Protein AF-A0A7W0G300-F1 (afdb_monomer)

Structure (mmCIF, N/CA/C/O backbone):
data_AF-A0A7W0G300-F1
#
_entry.id   AF-A0A7W0G300-F1
#
loop_
_atom_site.group_PDB
_atom_site.id
_atom_site.type_symbol
_atom_site.label_atom_id
_atom_site.label_alt_id
_atom_site.label_comp_id
_atom_site.label_asym_id
_atom_site.label_entity_id
_atom_site.label_seq_id
_atom_site.pdbx_PDB_ins_code
_atom_site.Cartn_x
_atom_site.Cartn_y
_atom_site.Cartn_z
_atom_site.occupancy
_atom_site.B_iso_or_equiv
_atom_site.auth_seq_id
_atom_site.auth_comp_id
_atom_site.auth_asym_id
_atom_site.auth_atom_id
_atom_site.pdbx_PDB_model_num
ATOM 1 N N . MET A 1 1 ? 8.245 -7.527 -6.110 1.00 90.31 1 MET A N 1
ATOM 2 C CA . MET A 1 1 ? 6.867 -7.066 -5.824 1.00 90.31 1 MET A CA 1
ATOM 3 C C . MET A 1 1 ? 6.812 -6.507 -4.406 1.00 90.31 1 MET A C 1
ATOM 5 O O . MET A 1 1 ? 7.633 -6.926 -3.602 1.00 90.31 1 MET A O 1
ATOM 9 N N . GLN A 1 2 ? 5.915 -5.556 -4.142 1.00 95.81 2 GLN A N 1
ATOM 10 C CA . GLN A 1 2 ? 5.626 -4.942 -2.840 1.00 95.81 2 GLN A CA 1
ATOM 11 C C . GLN A 1 2 ? 4.108 -4.741 -2.714 1.00 95.81 2 GLN A C 1
ATOM 13 O O . GLN A 1 2 ? 3.460 -4.352 -3.689 1.00 95.81 2 GLN A O 1
ATOM 18 N N . LEU A 1 3 ? 3.534 -4.991 -1.539 1.00 97.06 3 LEU A N 1
ATOM 19 C CA . LEU A 1 3 ? 2.093 -4.896 -1.284 1.00 97.06 3 LEU A CA 1
ATOM 20 C C . LEU A 1 3 ? 1.813 -3.856 -0.204 1.00 97.06 3 LEU A C 1
ATOM 22 O O . LEU A 1 3 ? 2.341 -3.974 0.895 1.00 97.06 3 LEU A O 1
ATOM 26 N N . VAL A 1 4 ? 0.947 -2.882 -0.488 1.00 96.88 4 VAL A N 1
ATOM 27 C CA . VAL A 1 4 ? 0.447 -1.944 0.528 1.00 96.88 4 VAL A CA 1
ATOM 28 C C . VAL A 1 4 ? -0.876 -2.468 1.064 1.00 96.88 4 VAL A C 1
ATOM 30 O O . VAL A 1 4 ? -1.830 -2.646 0.300 1.00 96.88 4 VAL A O 1
ATOM 33 N N . TYR A 1 5 ? -0.946 -2.714 2.366 1.00 95.94 5 TYR A N 1
ATOM 34 C CA . TYR A 1 5 ? -2.126 -3.255 3.034 1.00 95.94 5 TYR A CA 1
ATOM 35 C C . TYR A 1 5 ? -2.438 -2.492 4.319 1.00 95.94 5 TYR A C 1
ATOM 37 O O . TYR A 1 5 ? -1.583 -1.791 4.847 1.00 95.94 5 TYR A O 1
ATOM 45 N N . ALA A 1 6 ? -3.656 -2.641 4.832 1.00 94.44 6 ALA A N 1
ATOM 46 C CA . ALA A 1 6 ? -3.999 -2.212 6.184 1.00 94.44 6 ALA A CA 1
ATOM 47 C C . ALA A 1 6 ? -4.886 -3.256 6.864 1.00 94.44 6 ALA A C 1
ATOM 49 O O . ALA A 1 6 ? -5.685 -3.936 6.206 1.00 94.44 6 ALA A O 1
ATOM 50 N N . THR A 1 7 ? -4.745 -3.365 8.182 1.00 87.38 7 THR A N 1
ATOM 51 C CA . THR A 1 7 ? -5.670 -4.091 9.055 1.00 87.38 7 THR A CA 1
ATOM 52 C C . THR A 1 7 ? -6.620 -3.089 9.715 1.00 87.38 7 THR A C 1
ATOM 54 O O . THR A 1 7 ? -6.245 -1.951 9.980 1.00 87.38 7 THR A O 1
ATOM 57 N N . GLY A 1 8 ? -7.869 -3.495 9.957 1.00 71.31 8 GLY A N 1
ATOM 58 C CA . GLY A 1 8 ? -8.887 -2.637 10.575 1.00 71.31 8 GLY A CA 1
ATOM 59 C C . GLY A 1 8 ? -9.912 -2.053 9.595 1.00 71.31 8 GLY A C 1
ATOM 60 O O . GLY A 1 8 ? -9.671 -1.919 8.396 1.00 71.31 8 GLY A O 1
ATOM 61 N N . GLN A 1 9 ? -11.107 -1.753 10.119 1.00 63.28 9 GLN A N 1
ATOM 62 C CA . GLN A 1 9 ? -12.230 -1.201 9.343 1.00 63.28 9 GLN A CA 1
ATOM 63 C C . GLN A 1 9 ? -12.461 0.303 9.549 1.00 63.28 9 GLN A C 1
ATOM 65 O O . GLN A 1 9 ? -13.210 0.898 8.780 1.00 63.28 9 GLN A O 1
ATOM 70 N N . ARG A 1 10 ? -11.864 0.905 10.587 1.00 65.00 10 ARG A N 1
ATOM 71 C CA . ARG A 1 10 ? -12.121 2.299 10.995 1.00 65.00 10 ARG A CA 1
ATOM 72 C C . ARG A 1 10 ? -10.890 3.192 10.947 1.00 65.00 10 ARG A C 1
ATOM 74 O O . ARG A 1 10 ? -10.989 4.284 10.415 1.00 65.00 10 ARG A O 1
ATOM 81 N N . GLU A 1 11 ? -9.770 2.715 11.477 1.00 69.44 11 GLU A N 1
ATOM 82 C CA . GLU A 1 11 ? -8.461 3.347 11.318 1.00 69.44 11 GLU A CA 1
ATOM 83 C C . GLU A 1 11 ? -7.590 2.393 10.508 1.00 69.44 11 GLU A C 1
ATOM 85 O O . GLU A 1 11 ? -7.473 1.212 10.853 1.00 69.44 11 GLU A O 1
ATOM 90 N N . ARG A 1 12 ? -7.043 2.881 9.394 1.00 83.88 12 ARG A N 1
ATOM 91 C CA . ARG A 1 12 ? -6.173 2.098 8.513 1.00 83.88 12 ARG A CA 1
ATOM 92 C C . ARG A 1 12 ? -4.718 2.402 8.828 1.00 83.88 12 ARG A C 1
ATOM 94 O O . ARG A 1 12 ? -4.182 3.419 8.398 1.00 83.88 12 ARG A O 1
ATOM 101 N N . ASP A 1 13 ? -4.065 1.483 9.525 1.00 88.62 13 ASP A N 1
ATOM 102 C CA . ASP A 1 13 ? -2.609 1.505 9.652 1.00 88.62 13 ASP A CA 1
ATOM 103 C C . ASP A 1 13 ? -1.986 0.856 8.408 1.00 88.62 13 ASP A C 1
ATOM 105 O O . ASP A 1 13 ? -1.974 -0.372 8.265 1.00 88.62 13 ASP A O 1
ATOM 109 N N . PHE A 1 14 ? -1.550 1.688 7.459 1.00 94.25 14 PHE A N 1
ATOM 110 C CA . PHE A 1 14 ? -0.984 1.221 6.198 1.00 94.25 14 PHE A CA 1
ATOM 111 C C . PHE A 1 14 ? 0.444 0.707 6.378 1.00 94.25 14 PHE A C 1
ATOM 113 O O . PHE A 1 14 ? 1.317 1.398 6.900 1.00 94.25 14 PHE A O 1
ATOM 120 N N . ARG A 1 15 ? 0.699 -0.495 5.865 1.00 96.00 15 ARG A N 1
ATOM 121 C CA . ARG A 1 15 ? 1.988 -1.186 5.932 1.00 96.00 15 ARG A CA 1
ATOM 122 C C . ARG A 1 15 ? 2.374 -1.753 4.574 1.00 96.00 15 ARG A C 1
ATOM 124 O O . ARG A 1 15 ? 1.521 -1.956 3.708 1.00 96.00 15 ARG A O 1
ATOM 131 N N . ILE A 1 16 ? 3.665 -2.033 4.413 1.00 96.94 16 ILE A N 1
ATOM 132 C CA . ILE A 1 16 ? 4.237 -2.645 3.212 1.00 96.94 16 ILE A CA 1
ATOM 133 C C . ILE A 1 16 ? 4.681 -4.071 3.544 1.00 96.94 16 ILE A C 1
ATOM 135 O O . ILE A 1 16 ? 5.364 -4.277 4.544 1.00 96.94 16 ILE A O 1
ATOM 139 N N . ALA A 1 17 ? 4.304 -5.031 2.703 1.00 97.06 17 ALA A N 1
ATOM 140 C CA . ALA A 1 17 ? 4.823 -6.398 2.716 1.00 97.06 17 ALA A CA 1
ATOM 141 C C . ALA A 1 17 ? 5.634 -6.681 1.446 1.00 97.06 17 ALA A C 1
ATOM 143 O O . ALA A 1 17 ? 5.266 -6.233 0.353 1.00 97.06 17 ALA A O 1
ATOM 144 N N . ASP A 1 18 ? 6.699 -7.468 1.586 1.00 94.44 18 ASP A N 1
ATOM 145 C CA . ASP A 1 18 ? 7.545 -7.899 0.469 1.00 94.44 18 ASP A CA 1
ATOM 146 C C . ASP A 1 18 ? 6.893 -9.032 -0.340 1.00 94.44 18 ASP A C 1
ATOM 148 O O . ASP A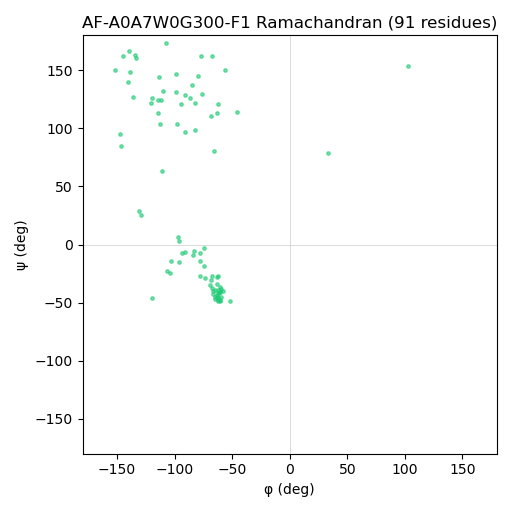 1 18 ? 7.162 -9.199 -1.537 1.00 94.44 18 ASP A O 1
ATOM 152 N N . THR A 1 19 ? 6.042 -9.820 0.320 1.00 93.44 19 THR A N 1
ATOM 153 C CA . THR A 1 19 ? 5.407 -11.027 -0.217 1.00 93.44 19 THR A CA 1
ATOM 154 C C . THR A 1 19 ? 3.940 -11.131 0.210 1.00 93.44 19 THR A C 1
ATOM 156 O O . THR A 1 19 ? 3.467 -10.387 1.072 1.00 93.44 19 THR A O 1
ATOM 159 N N . ARG A 1 20 ? 3.166 -12.023 -0.423 1.00 93.06 20 ARG A N 1
ATOM 160 C CA . ARG A 1 20 ? 1.733 -12.179 -0.109 1.00 93.06 20 ARG A CA 1
ATOM 161 C C . 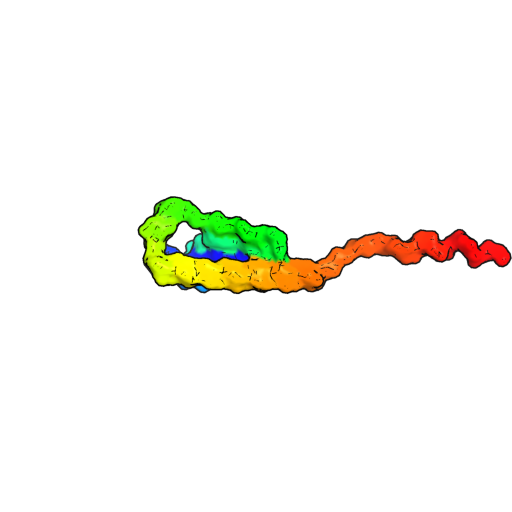ARG A 1 20 ? 1.527 -12.894 1.225 1.00 93.06 20 ARG A C 1
ATOM 163 O O . ARG A 1 20 ? 0.535 -12.637 1.897 1.00 93.06 20 ARG A O 1
ATOM 170 N N . GLU A 1 21 ? 2.464 -13.753 1.590 1.00 94.75 21 GLU A N 1
ATOM 171 C CA . GLU A 1 21 ? 2.487 -14.584 2.790 1.00 94.75 21 GLU A CA 1
ATOM 172 C C . GLU A 1 21 ? 2.634 -13.752 4.072 1.00 94.75 21 GLU A C 1
ATOM 174 O O . GLU A 1 21 ? 2.158 -14.154 5.130 1.00 94.75 21 GLU A O 1
ATOM 179 N N . GLU A 1 22 ? 3.248 -12.570 3.974 1.00 95.25 22 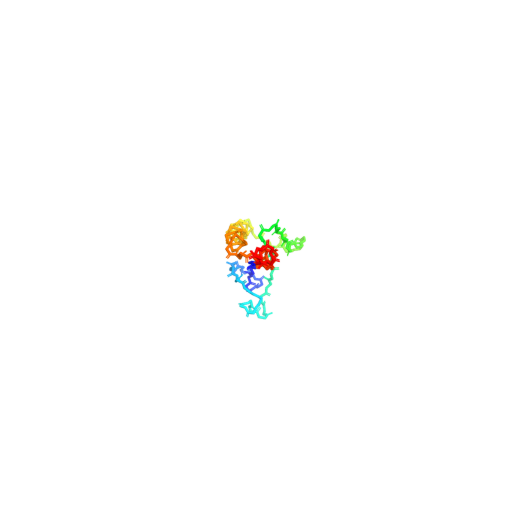GLU A N 1
ATOM 180 C CA . GLU A 1 22 ? 3.385 -11.604 5.072 1.00 95.25 22 GLU A CA 1
ATOM 181 C C . GLU A 1 22 ? 2.106 -10.796 5.338 1.00 95.25 22 GLU A C 1
ATOM 183 O O . GLU A 1 22 ? 2.003 -10.122 6.364 1.00 95.25 22 GLU A O 1
ATOM 188 N N . VAL A 1 23 ? 1.132 -10.825 4.421 1.00 95.38 23 VAL A N 1
ATOM 189 C CA . VAL A 1 23 ? -0.115 -10.069 4.566 1.00 95.38 23 VAL A CA 1
ATOM 190 C C . VAL A 1 23 ? -1.085 -10.853 5.460 1.00 95.38 23 VAL A C 1
ATOM 192 O O . VAL A 1 23 ? -1.465 -11.968 5.093 1.00 95.38 23 VAL A O 1
ATOM 195 N N . PRO A 1 24 ? -1.552 -10.284 6.591 1.00 94.56 24 PRO A N 1
ATOM 196 C CA . PRO A 1 24 ? -2.535 -10.939 7.452 1.00 94.56 24 PRO A CA 1
ATOM 197 C C . PRO A 1 24 ? -3.817 -11.307 6.695 1.00 94.56 24 PRO A C 1
ATOM 199 O O . PRO A 1 24 ? -4.222 -10.615 5.759 1.00 94.56 24 PRO A O 1
ATOM 202 N N . THR A 1 25 ? -4.492 -12.380 7.113 1.00 91.31 25 THR A N 1
ATOM 203 C CA . THR A 1 25 ? -5.682 -12.899 6.405 1.00 91.31 25 THR A CA 1
ATOM 204 C C . THR A 1 25 ? -6.830 -11.886 6.399 1.00 91.31 25 THR A C 1
ATOM 206 O O . THR A 1 25 ? -7.572 -11.770 5.427 1.00 91.31 25 THR A O 1
ATOM 209 N N . GLU A 1 26 ? -6.951 -11.118 7.474 1.00 90.62 26 GLU A N 1
ATOM 210 C CA . GLU A 1 26 ? -7.938 -10.065 7.685 1.00 90.62 26 GLU A CA 1
ATOM 211 C C . GLU A 1 26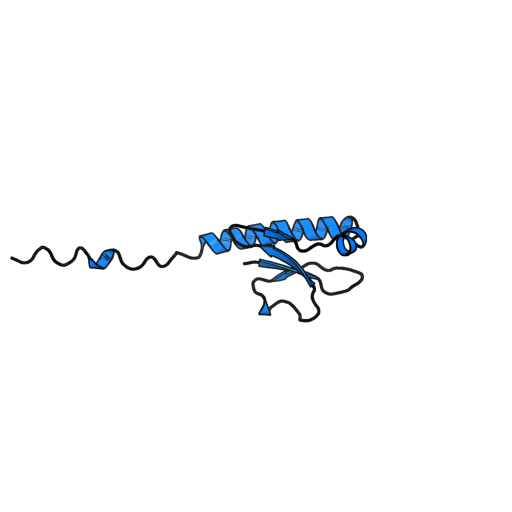 ? -7.557 -8.718 7.050 1.00 90.62 26 GLU A C 1
ATOM 213 O O . GLU A 1 26 ? -8.351 -7.775 7.081 1.00 90.62 26 GLU A O 1
ATOM 218 N N . ALA A 1 27 ? -6.350 -8.598 6.489 1.00 92.88 27 ALA A N 1
ATOM 219 C CA . ALA A 1 27 ? -5.881 -7.357 5.896 1.00 92.88 27 ALA A CA 1
ATOM 220 C C . ALA A 1 27 ? -6.450 -7.137 4.491 1.00 92.88 27 ALA A C 1
ATOM 222 O O . ALA A 1 27 ? -6.573 -8.053 3.671 1.00 92.88 27 ALA A O 1
ATOM 223 N N . ARG A 1 28 ? -6.712 -5.869 4.166 1.00 92.19 28 ARG A N 1
ATOM 224 C CA . ARG A 1 28 ? -7.079 -5.453 2.812 1.00 92.19 28 ARG A CA 1
ATOM 225 C C . ARG A 1 28 ? -5.861 -4.893 2.095 1.00 92.19 28 ARG A C 1
ATOM 227 O O . ARG A 1 28 ? -5.177 -4.027 2.631 1.00 92.19 28 ARG A O 1
ATOM 234 N N . VAL A 1 29 ? -5.620 -5.361 0.872 1.00 94.69 29 VAL A N 1
ATOM 235 C CA . VAL A 1 29 ? -4.574 -4.822 -0.008 1.00 94.69 29 VAL A CA 1
ATOM 236 C C . VAL A 1 29 ? -5.137 -3.641 -0.789 1.00 94.69 29 VAL A C 1
ATOM 238 O O . VAL A 1 29 ? -6.163 -3.768 -1.457 1.00 94.69 29 VAL A O 1
ATOM 241 N N . TYR A 1 30 ? -4.450 -2.508 -0.703 1.00 95.19 30 TYR A N 1
ATOM 242 C CA . TYR A 1 30 ? -4.812 -1.249 -1.353 1.00 95.19 30 TYR A CA 1
ATOM 243 C C . TYR A 1 30 ? -3.949 -0.957 -2.574 1.00 95.19 30 TYR A C 1
ATOM 245 O O . TYR A 1 30 ? -4.397 -0.247 -3.468 1.00 95.19 30 TYR A O 1
ATOM 253 N N . ALA A 1 31 ? -2.735 -1.503 -2.645 1.00 96.62 31 ALA A N 1
ATOM 254 C CA . ALA A 1 31 ? -1.915 -1.405 -3.841 1.00 96.62 31 ALA A CA 1
ATOM 255 C C . ALA A 1 31 ? -0.959 -2.589 -3.985 1.00 96.62 31 ALA A C 1
ATOM 257 O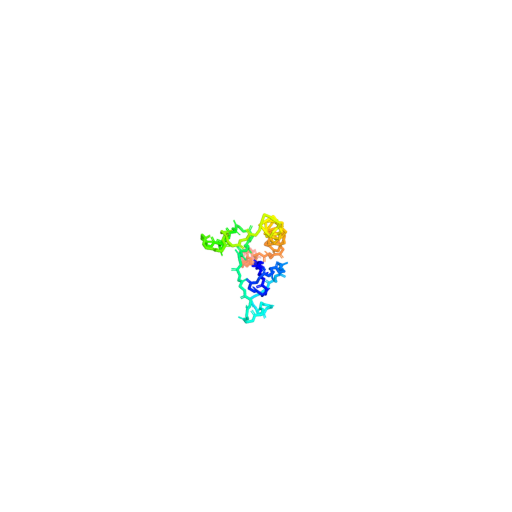 O . ALA A 1 31 ? -0.487 -3.154 -2.999 1.00 96.62 31 ALA A O 1
ATOM 258 N N . THR A 1 32 ? -0.648 -2.931 -5.230 1.00 97.12 32 THR A N 1
ATOM 259 C CA . THR A 1 32 ? 0.416 -3.866 -5.604 1.00 97.12 32 THR A CA 1
ATOM 260 C C . THR A 1 32 ? 1.410 -3.135 -6.492 1.00 97.12 32 THR A C 1
ATOM 262 O O . THR A 1 32 ? 1.032 -2.599 -7.532 1.00 97.12 32 THR A O 1
ATOM 265 N N . CYS A 1 33 ? 2.673 -3.100 -6.077 1.00 96.25 33 CYS A N 1
ATOM 266 C CA . CYS A 1 33 ? 3.762 -2.473 -6.816 1.00 96.25 33 CYS A CA 1
ATOM 267 C C . CYS A 1 33 ? 4.729 -3.548 -7.326 1.00 96.25 33 CYS A C 1
ATOM 269 O O . CYS A 1 33 ? 5.274 -4.348 -6.559 1.00 96.25 33 CYS A O 1
ATOM 271 N N . THR A 1 34 ? 4.965 -3.558 -8.628 1.00 93.44 34 THR A N 1
ATOM 272 C CA . THR A 1 34 ? 6.032 -4.311 -9.293 1.00 93.44 34 THR A CA 1
ATOM 273 C C . THR A 1 34 ? 7.116 -3.332 -9.758 1.00 93.44 34 THR A C 1
ATOM 275 O O . THR A 1 34 ? 6.977 -2.122 -9.575 1.00 93.44 34 THR A O 1
ATOM 278 N N . GLY A 1 35 ? 8.243 -3.830 -10.275 1.00 89.31 35 GLY A N 1
ATOM 279 C CA . GLY A 1 35 ? 9.331 -2.949 -10.736 1.00 89.31 35 GLY A CA 1
ATOM 280 C C . GLY A 1 35 ? 8.909 -2.035 -11.893 1.00 89.31 35 GLY A C 1
ATOM 281 O O . GLY A 1 35 ? 9.409 -0.924 -12.043 1.00 89.31 35 GLY A O 1
ATOM 282 N N . ASP A 1 36 ? 7.929 -2.487 -12.667 1.00 89.31 36 ASP A N 1
ATOM 283 C CA . ASP A 1 36 ? 7.424 -1.880 -13.892 1.00 89.31 36 ASP A CA 1
ATOM 284 C C . ASP A 1 36 ? 6.047 -1.213 -13.737 1.00 89.31 36 ASP A C 1
ATOM 286 O O . ASP A 1 36 ? 5.713 -0.317 -14.513 1.00 89.31 36 ASP A O 1
ATOM 290 N N . ALA A 1 37 ? 5.248 -1.600 -12.737 1.00 92.44 37 ALA A N 1
ATOM 291 C CA . ALA A 1 37 ? 3.865 -1.152 -12.621 1.00 92.44 37 ALA A CA 1
ATOM 292 C C . ALA A 1 37 ? 3.390 -0.947 -11.176 1.00 92.44 37 ALA A C 1
ATOM 294 O O . ALA A 1 37 ? 3.962 -1.416 -10.192 1.00 92.44 37 ALA A O 1
ATOM 295 N N . THR A 1 38 ? 2.291 -0.210 -11.036 1.00 96.19 38 THR A N 1
ATOM 296 C CA . THR A 1 38 ? 1.565 -0.063 -9.773 1.00 96.19 38 THR A CA 1
ATOM 297 C C . THR A 1 38 ? 0.078 -0.177 -10.050 1.00 96.19 38 THR A C 1
ATOM 299 O O . THR A 1 38 ? -0.453 0.537 -10.898 1.00 96.19 38 THR A O 1
ATOM 302 N N . VAL A 1 39 ? -0.589 -1.070 -9.326 1.00 95.75 39 VAL A N 1
ATOM 303 C CA . VAL A 1 39 ? -2.037 -1.264 -9.387 1.00 95.75 39 VAL A CA 1
ATOM 304 C C . VAL A 1 39 ? -2.620 -0.858 -8.041 1.00 95.75 39 VAL A C 1
ATOM 306 O O . VAL A 1 39 ? -2.359 -1.514 -7.034 1.00 95.75 39 VAL A O 1
ATOM 309 N N . GLU A 1 40 ? -3.399 0.223 -8.017 1.00 93.94 40 GLU A N 1
ATOM 310 C CA . GLU A 1 40 ? -4.142 0.676 -6.835 1.00 93.94 40 GLU A CA 1
ATOM 311 C C . GLU A 1 40 ? -5.546 0.048 -6.842 1.00 93.94 40 GLU A C 1
ATOM 313 O O . GLU A 1 40 ? -6.266 0.115 -7.836 1.00 93.94 40 GLU A O 1
ATOM 318 N N . ASN A 1 41 ? -5.941 -0.576 -5.733 1.00 89.62 41 ASN A N 1
ATOM 319 C CA . ASN A 1 41 ? -7.236 -1.229 -5.542 1.00 89.62 41 ASN A CA 1
ATOM 320 C C . ASN A 1 41 ? -8.087 -0.445 -4.532 1.00 89.62 41 ASN A C 1
ATOM 322 O O . ASN A 1 41 ? -8.405 -0.912 -3.434 1.00 89.62 41 ASN A O 1
ATOM 326 N N . ILE A 1 42 ? -8.419 0.790 -4.906 1.00 89.00 42 ILE A N 1
ATOM 327 C CA . ILE A 1 42 ? -9.252 1.693 -4.112 1.00 89.00 42 ILE A CA 1
ATOM 328 C C . ILE A 1 42 ? -10.568 1.897 -4.862 1.00 89.00 42 ILE A C 1
ATOM 330 O O . ILE A 1 42 ? -10.628 2.616 -5.854 1.00 89.00 42 ILE A O 1
ATOM 334 N N . GLY A 1 43 ? -11.631 1.245 -4.391 1.00 88.19 43 GLY A N 1
ATOM 335 C CA . GLY A 1 43 ? -12.980 1.477 -4.909 1.00 88.19 43 GLY A CA 1
ATOM 336 C C . GLY A 1 43 ? -13.584 2.778 -4.374 1.00 88.19 43 GLY A C 1
ATOM 337 O O . GLY A 1 43 ? -13.166 3.276 -3.329 1.00 88.19 43 GLY A O 1
ATOM 338 N N . GLU A 1 44 ? -14.625 3.277 -5.041 1.00 88.81 44 GLU A N 1
ATOM 339 C CA . GLU A 1 44 ? -15.313 4.532 -4.697 1.00 88.81 44 GLU A CA 1
ATOM 340 C C . GLU A 1 44 ? -15.745 4.598 -3.224 1.00 88.81 44 GLU A C 1
ATOM 342 O O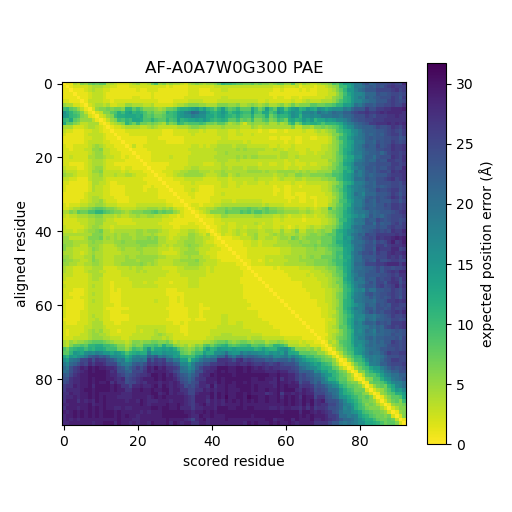 . GLU A 1 44 ? -15.417 5.550 -2.523 1.00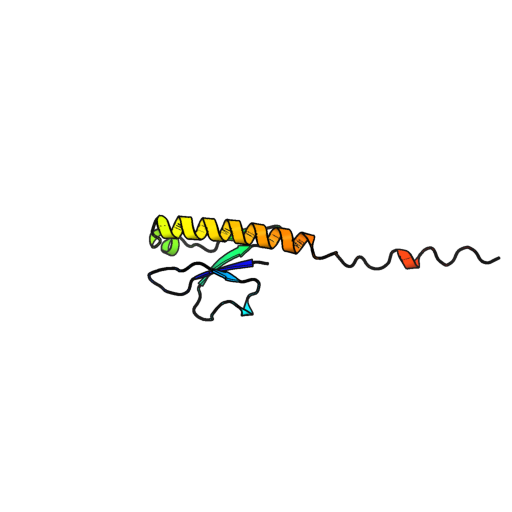 88.81 44 GLU A O 1
ATOM 347 N N . VAL A 1 45 ? -16.394 3.545 -2.716 1.00 87.25 45 VAL A N 1
ATOM 348 C CA . VAL A 1 45 ? -16.845 3.473 -1.313 1.00 87.25 45 VAL A CA 1
ATOM 349 C C . VAL A 1 45 ? -15.669 3.570 -0.342 1.00 87.25 45 VAL A C 1
ATOM 351 O O . VAL A 1 45 ? -15.737 4.236 0.686 1.00 87.25 45 VAL A O 1
ATOM 354 N N . THR A 1 46 ? -14.562 2.902 -0.667 1.00 87.19 46 THR A N 1
ATOM 355 C CA . THR A 1 46 ? -13.353 2.926 0.161 1.00 87.19 46 THR A CA 1
ATOM 356 C C . THR A 1 46 ? -12.740 4.322 0.161 1.00 87.19 46 THR A C 1
ATOM 358 O O . THR A 1 46 ? -12.385 4.806 1.230 1.00 87.19 46 THR A O 1
ATOM 361 N N . PHE A 1 47 ? -12.686 4.979 -0.997 1.00 88.38 47 PHE A N 1
ATOM 362 C CA . PHE A 1 47 ? -12.208 6.351 -1.126 1.00 88.38 47 PHE A CA 1
ATOM 363 C C . PHE A 1 47 ? -13.068 7.346 -0.336 1.00 88.38 47 PHE A C 1
ATOM 365 O O . PHE A 1 47 ? -12.532 8.099 0.464 1.00 88.38 47 PHE A O 1
ATOM 372 N N . GLN A 1 48 ? -14.394 7.290 -0.474 1.00 88.88 48 GLN A N 1
ATOM 373 C CA . GLN A 1 48 ? -15.320 8.167 0.258 1.00 88.88 48 GLN A CA 1
ATOM 374 C C . GLN A 1 48 ? -15.270 7.964 1.778 1.00 88.88 48 GLN A C 1
ATOM 376 O O . GLN A 1 48 ? -15.562 8.883 2.536 1.00 88.88 48 GLN A O 1
ATOM 381 N N . SER A 1 49 ? -14.920 6.757 2.227 1.00 88.88 49 SER A N 1
ATOM 382 C CA . SER A 1 49 ? -14.767 6.441 3.650 1.00 88.88 49 SER A CA 1
ATOM 383 C C . SER A 1 49 ? -13.402 6.813 4.236 1.00 88.88 49 SER A C 1
ATOM 385 O O . SER A 1 49 ? -13.222 6.645 5.439 1.00 88.88 49 SER A O 1
ATOM 387 N N . MET A 1 50 ? -12.427 7.213 3.411 1.00 89.94 50 MET A N 1
ATOM 388 C CA . MET A 1 50 ? -11.106 7.612 3.894 1.00 89.94 50 MET A CA 1
ATOM 389 C C . MET A 1 50 ? -11.111 9.077 4.308 1.00 89.94 50 MET A C 1
ATOM 391 O O . MET A 1 50 ? -11.637 9.929 3.590 1.00 89.94 50 MET A O 1
ATOM 395 N N . SER A 1 51 ? -10.484 9.377 5.443 1.00 91.88 51 SER A N 1
ATOM 396 C CA . SER A 1 51 ? -10.115 10.759 5.737 1.00 91.88 51 SER A CA 1
ATOM 397 C C . SER A 1 51 ? -9.021 11.232 4.772 1.00 91.88 51 SER A C 1
ATOM 399 O O . SER A 1 51 ? -8.322 10.437 4.136 1.00 91.88 51 SER A O 1
ATOM 401 N N . GLU A 1 52 ? -8.844 12.547 4.667 1.00 93.12 52 GLU A N 1
ATOM 402 C CA . GLU A 1 52 ? -7.754 13.124 3.877 1.00 93.12 52 GLU A CA 1
ATOM 403 C C . GLU A 1 52 ? -6.377 12.662 4.391 1.00 93.12 52 GLU A C 1
ATOM 405 O O . GLU A 1 52 ? -5.485 12.337 3.606 1.00 93.12 52 GLU A O 1
ATOM 410 N N . GLU A 1 53 ? -6.231 12.544 5.712 1.00 93.38 53 GLU A N 1
ATOM 411 C CA . GLU A 1 53 ? -5.022 12.046 6.373 1.00 93.38 53 GLU A CA 1
ATOM 412 C C . GLU A 1 53 ? -4.725 10.592 5.981 1.00 93.38 53 GLU A C 1
ATOM 414 O O . GLU A 1 53 ? -3.596 10.273 5.602 1.00 93.38 53 GLU A O 1
ATOM 419 N N . GLU A 1 54 ? -5.740 9.721 5.993 1.00 92.50 54 GLU A N 1
ATOM 420 C CA . GLU A 1 54 ? -5.606 8.329 5.552 1.00 92.50 54 GLU A CA 1
ATOM 421 C C . GLU A 1 54 ? -5.233 8.245 4.069 1.00 92.50 54 GLU A C 1
ATOM 423 O O . GLU A 1 54 ? -4.366 7.456 3.683 1.00 92.50 54 GLU A O 1
ATOM 428 N N . TYR A 1 55 ? -5.853 9.074 3.229 1.00 92.56 55 TYR A N 1
ATOM 429 C CA . TYR A 1 55 ? -5.552 9.101 1.804 1.00 92.56 55 TYR A CA 1
ATOM 430 C C . TYR A 1 55 ? -4.084 9.462 1.545 1.00 92.56 55 TYR A C 1
ATOM 432 O O . TYR A 1 55 ? -3.393 8.763 0.797 1.00 92.56 55 TYR A O 1
ATOM 440 N N . TYR A 1 56 ? -3.564 10.510 2.189 1.00 94.50 56 TYR A N 1
ATOM 441 C CA . TYR A 1 56 ? -2.160 10.887 2.020 1.00 94.50 56 TYR A CA 1
ATOM 442 C C . TYR A 1 56 ? -1.190 9.882 2.643 1.00 94.50 56 TYR A C 1
ATOM 444 O O . TYR A 1 56 ? -0.138 9.625 2.048 1.00 94.50 56 TYR A O 1
ATOM 452 N N . ALA A 1 57 ? -1.543 9.258 3.770 1.00 94.69 57 ALA A N 1
ATOM 453 C CA . ALA A 1 57 ? -0.763 8.164 4.342 1.00 94.69 57 ALA A CA 1
ATOM 454 C C . ALA A 1 57 ? -0.646 6.990 3.354 1.00 94.69 57 ALA A C 1
ATOM 456 O O . ALA A 1 57 ? 0.456 6.498 3.102 1.00 94.69 57 ALA A O 1
ATOM 457 N N . LEU A 1 58 ? -1.750 6.606 2.704 1.00 94.75 58 LEU A N 1
ATOM 458 C CA . LEU A 1 58 ? -1.746 5.581 1.663 1.00 94.75 58 LEU A CA 1
ATOM 459 C C . LEU A 1 58 ? -0.848 5.970 0.484 1.00 94.75 58 LEU A C 1
ATOM 461 O O . LEU A 1 58 ? -0.004 5.175 0.068 1.00 94.75 58 LEU A O 1
ATOM 465 N N . LYS A 1 59 ? -0.973 7.193 -0.049 1.00 95.81 59 LYS A N 1
ATOM 466 C CA . LYS A 1 59 ? -0.127 7.641 -1.171 1.00 95.81 59 LYS A CA 1
ATOM 467 C C . LYS A 1 59 ? 1.360 7.639 -0.811 1.00 95.81 59 LYS A C 1
ATOM 469 O O . LYS A 1 59 ? 2.178 7.293 -1.667 1.00 95.81 59 LYS A O 1
ATOM 474 N N . ALA A 1 60 ? 1.714 7.985 0.428 1.00 96.75 60 ALA A N 1
ATOM 475 C CA . ALA A 1 60 ? 3.090 7.909 0.909 1.00 96.75 60 ALA A CA 1
ATOM 476 C C . ALA A 1 60 ? 3.611 6.462 0.892 1.00 96.75 60 ALA A C 1
ATOM 478 O O . ALA A 1 60 ? 4.667 6.204 0.313 1.00 96.75 60 ALA A O 1
ATOM 479 N N . GLN A 1 61 ? 2.827 5.513 1.415 1.00 97.00 61 GLN A N 1
ATOM 480 C CA . GLN A 1 61 ? 3.191 4.091 1.418 1.00 97.00 61 GLN A CA 1
ATOM 481 C C . GLN A 1 61 ? 3.284 3.501 0.005 1.00 97.00 61 GLN A C 1
ATOM 483 O O . GLN A 1 61 ? 4.212 2.755 -0.295 1.00 97.00 61 GLN A O 1
ATOM 488 N N . VAL A 1 62 ? 2.384 3.876 -0.909 1.00 96.88 62 VAL A N 1
ATOM 489 C CA . VAL A 1 62 ? 2.453 3.454 -2.322 1.00 96.88 62 VAL A CA 1
ATOM 490 C C . VAL A 1 62 ? 3.736 3.953 -2.987 1.00 96.88 62 VAL A C 1
ATOM 492 O O . VAL A 1 62 ? 4.392 3.206 -3.714 1.00 96.88 62 VAL A O 1
ATOM 495 N N . ARG A 1 63 ? 4.135 5.203 -2.725 1.00 96.31 63 ARG A N 1
ATOM 496 C CA . ARG A 1 63 ? 5.379 5.763 -3.268 1.00 96.31 63 ARG A CA 1
ATOM 497 C C . ARG A 1 63 ? 6.603 5.004 -2.760 1.00 96.31 63 ARG A C 1
ATOM 499 O O . ARG A 1 63 ? 7.487 4.689 -3.555 1.00 96.31 63 ARG A O 1
ATOM 506 N N . GLU A 1 64 ? 6.646 4.710 -1.467 1.00 96.62 64 GLU A N 1
ATOM 507 C CA . GLU A 1 64 ? 7.732 3.946 -0.857 1.00 96.62 64 GLU A CA 1
ATOM 508 C C . GLU A 1 64 ? 7.781 2.505 -1.393 1.00 96.62 64 GLU A C 1
ATOM 510 O O . GLU A 1 64 ? 8.835 2.040 -1.831 1.00 96.62 64 GLU A O 1
ATOM 515 N N . ALA A 1 65 ? 6.636 1.821 -1.462 1.00 96.44 65 ALA A N 1
ATOM 516 C CA . ALA A 1 65 ? 6.525 0.477 -2.022 1.00 96.44 65 ALA A CA 1
ATOM 517 C C . ALA A 1 65 ? 7.006 0.423 -3.481 1.00 96.44 65 ALA A C 1
ATOM 519 O O . ALA A 1 65 ? 7.721 -0.501 -3.868 1.00 96.44 65 ALA A O 1
ATOM 520 N N . ARG A 1 66 ? 6.692 1.441 -4.290 1.00 95.88 66 ARG A N 1
ATOM 521 C CA . ARG A 1 66 ? 7.187 1.538 -5.668 1.00 95.88 66 ARG A CA 1
ATOM 522 C C . ARG A 1 66 ? 8.710 1.662 -5.732 1.00 95.88 66 ARG A C 1
ATOM 524 O O . ARG A 1 66 ? 9.334 0.996 -6.552 1.00 95.88 66 ARG A O 1
ATOM 531 N N . GLN A 1 67 ? 9.314 2.479 -4.869 1.00 94.44 67 GLN A N 1
ATOM 532 C CA . GLN A 1 67 ? 10.774 2.615 -4.810 1.00 94.44 67 GLN A CA 1
ATOM 533 C C . GLN A 1 67 ? 11.441 1.290 -4.425 1.00 94.44 67 GLN A C 1
ATOM 535 O O . GLN A 1 67 ? 12.376 0.855 -5.094 1.00 94.44 67 GLN A O 1
ATOM 540 N N . ARG A 1 68 ? 10.912 0.605 -3.404 1.00 94.31 68 ARG A N 1
ATOM 541 C CA . ARG A 1 68 ? 11.400 -0.719 -2.985 1.00 94.31 68 ARG A CA 1
ATOM 542 C C . ARG A 1 68 ? 11.265 -1.762 -4.099 1.00 94.31 68 ARG A C 1
ATOM 544 O O . ARG A 1 68 ? 12.163 -2.578 -4.294 1.00 94.31 68 ARG A O 1
ATOM 551 N N . ALA A 1 69 ? 10.162 -1.734 -4.850 1.00 92.75 69 ALA A N 1
ATOM 552 C CA . ALA A 1 69 ? 9.938 -2.651 -5.964 1.00 92.75 69 ALA A CA 1
ATOM 553 C C . ALA A 1 69 ? 10.926 -2.425 -7.122 1.00 92.75 69 ALA A C 1
ATOM 555 O O . ALA A 1 69 ? 11.427 -3.408 -7.664 1.00 92.75 69 ALA A O 1
ATOM 556 N N . ALA A 1 70 ? 11.238 -1.166 -7.451 1.00 90.06 70 ALA A N 1
ATOM 557 C CA . ALA A 1 70 ? 12.183 -0.810 -8.512 1.00 90.06 70 ALA A CA 1
ATOM 558 C C . ALA A 1 70 ? 13.622 -1.264 -8.198 1.00 90.06 70 ALA A C 1
ATOM 560 O O . ALA A 1 70 ? 14.273 -1.888 -9.033 1.00 90.06 70 ALA A O 1
ATOM 561 N N . VAL A 1 71 ? 14.090 -1.042 -6.963 1.00 88.19 71 VAL A N 1
ATOM 562 C CA . VAL A 1 71 ? 15.429 -1.490 -6.531 1.00 88.19 71 VAL A CA 1
ATOM 563 C C . VAL A 1 71 ? 15.543 -3.019 -6.584 1.00 88.19 71 VAL A C 1
ATOM 565 O O . VAL A 1 71 ? 16.565 -3.566 -7.001 1.00 88.19 71 VAL A O 1
ATOM 568 N N . LYS A 1 72 ? 14.478 -3.735 -6.202 1.00 79.88 72 LYS A N 1
ATOM 569 C CA . LYS A 1 72 ? 14.455 -5.204 -6.230 1.00 79.88 72 LYS A CA 1
ATOM 570 C C . LYS A 1 72 ? 14.500 -5.754 -7.661 1.00 79.88 72 LYS A C 1
ATOM 572 O O . LYS A 1 72 ? 15.192 -6.739 -7.880 1.00 79.88 72 LYS A O 1
ATOM 577 N N . SER A 1 73 ? 13.837 -5.106 -8.627 1.00 74.12 73 SER A N 1
ATOM 578 C CA . SER A 1 73 ? 13.894 -5.527 -10.037 1.00 74.12 73 SER A CA 1
ATOM 579 C C . SER A 1 73 ? 15.260 -5.319 -10.691 1.00 74.12 73 SER A C 1
ATOM 581 O O . SER A 1 73 ? 15.635 -6.109 -11.546 1.00 74.12 73 SER A O 1
ATOM 583 N N . GLU A 1 74 ? 16.033 -4.308 -10.283 1.00 65.50 74 GLU A N 1
ATOM 584 C CA . GLU A 1 74 ? 17.404 -4.117 -10.791 1.00 65.50 74 GLU A CA 1
ATOM 585 C C . GLU A 1 74 ? 18.400 -5.135 -10.205 1.00 65.50 74 GLU A C 1
ATOM 587 O O . GLU A 1 74 ? 19.477 -5.349 -10.760 1.00 65.50 74 GLU A O 1
ATOM 592 N N . SER A 1 75 ? 18.041 -5.770 -9.085 1.00 59.41 75 SER A N 1
ATOM 593 C CA . SER A 1 75 ? 18.906 -6.683 -8.327 1.00 59.41 75 SER A CA 1
ATOM 594 C C . SER A 1 75 ? 18.735 -8.160 -8.697 1.00 59.41 75 SER A C 1
ATOM 596 O O . SER A 1 75 ? 19.508 -8.988 -8.217 1.00 59.41 75 SER A O 1
ATOM 598 N N . GLU A 1 76 ? 17.752 -8.514 -9.529 1.00 52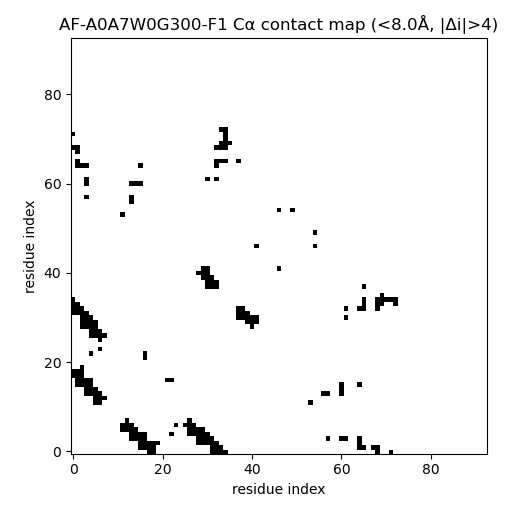.25 76 GLU A N 1
ATOM 599 C CA . GLU A 1 76 ? 17.646 -9.849 -10.123 1.00 52.25 76 GLU A CA 1
ATOM 600 C C . GLU A 1 76 ? 18.390 -9.846 -11.466 1.00 52.25 76 GLU A C 1
ATOM 602 O O . GLU A 1 76 ? 17.828 -9.411 -12.472 1.00 52.25 76 GLU A O 1
ATOM 607 N N . PRO A 1 77 ? 19.659 -10.302 -11.535 1.00 46.47 77 PRO A N 1
ATOM 608 C CA . PRO A 1 77 ? 20.275 -10.552 -12.821 1.00 46.47 77 PRO A CA 1
ATOM 609 C C . PRO A 1 77 ? 19.467 -11.662 -13.486 1.00 46.47 77 PRO A C 1
ATOM 611 O O . PRO A 1 77 ? 19.464 -12.807 -13.022 1.00 46.47 77 PRO A O 1
ATOM 614 N N . GLU A 1 78 ? 18.783 -11.321 -14.577 1.00 49.88 78 GLU A N 1
ATOM 615 C CA . GLU A 1 78 ? 18.286 -12.312 -15.515 1.00 49.88 78 GLU A CA 1
ATOM 616 C C . GLU A 1 78 ? 19.421 -13.299 -15.784 1.00 49.88 78 GLU A C 1
ATOM 618 O O . GLU A 1 78 ? 20.484 -12.954 -16.311 1.00 49.88 78 GLU A O 1
ATOM 623 N N . SER A 1 79 ? 19.212 -14.540 -15.355 1.00 51.44 79 SER A N 1
ATOM 624 C CA . SER A 1 79 ? 20.064 -15.661 -15.704 1.00 51.44 79 SER A CA 1
ATOM 625 C C . SER A 1 79 ? 19.919 -15.894 -17.203 1.00 51.44 79 SER A C 1
ATOM 627 O O . SER A 1 79 ? 19.161 -16.752 -17.643 1.00 51.44 79 SER A O 1
ATOM 629 N N . ALA A 1 80 ? 20.630 -15.100 -18.001 1.00 52.88 80 ALA A N 1
ATOM 630 C CA . ALA A 1 80 ? 20.784 -15.343 -19.418 1.00 52.88 80 ALA A CA 1
ATOM 631 C C . ALA A 1 80 ? 21.514 -16.689 -19.581 1.00 52.88 80 ALA A C 1
ATOM 633 O O . ALA A 1 80 ? 22.637 -16.847 -19.079 1.00 52.88 80 ALA A O 1
ATOM 634 N N . PRO A 1 81 ? 20.920 -17.686 -20.260 1.00 48.41 81 PRO A N 1
ATOM 635 C CA . PRO A 1 81 ? 21.587 -18.953 -20.484 1.00 48.41 81 PRO A CA 1
ATOM 636 C C . PRO A 1 81 ? 22.770 -18.750 -21.442 1.00 48.41 81 PRO A C 1
ATOM 638 O O . PRO A 1 81 ? 22.618 -18.456 -22.622 1.00 48.41 81 PRO A O 1
ATOM 641 N N . SER A 1 82 ? 23.974 -18.893 -20.888 1.00 55.44 82 SER A N 1
ATOM 642 C CA . SER A 1 82 ? 25.191 -19.401 -21.530 1.00 55.44 82 SER A CA 1
ATOM 643 C C . SER A 1 82 ? 25.404 -19.104 -23.030 1.00 55.44 82 SER A C 1
ATOM 645 O O . SER A 1 82 ? 25.372 -20.011 -23.860 1.00 55.44 82 SER A O 1
ATOM 647 N N . LEU A 1 83 ? 25.841 -17.889 -23.374 1.00 57.75 83 LEU A N 1
ATOM 648 C CA . LEU A 1 83 ? 26.559 -17.652 -24.643 1.00 57.75 83 LEU A CA 1
ATOM 649 C C . LEU A 1 83 ? 28.016 -18.168 -24.623 1.00 57.75 83 LEU A C 1
ATOM 651 O O . LEU A 1 83 ? 28.710 -18.142 -25.637 1.00 57.75 83 LEU A O 1
ATOM 655 N N . ARG A 1 84 ? 28.494 -18.706 -23.490 1.00 54.91 84 ARG A N 1
ATOM 656 C CA . ARG A 1 84 ? 29.850 -19.277 -23.364 1.00 54.91 84 ARG A CA 1
ATOM 657 C C . ARG A 1 84 ? 30.025 -20.67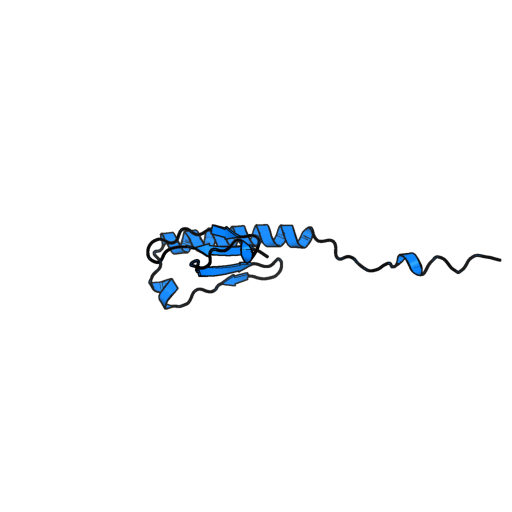8 -23.966 1.00 54.91 84 ARG A C 1
ATOM 659 O O . ARG A 1 84 ? 31.159 -21.134 -24.050 1.00 54.91 84 ARG A O 1
ATOM 666 N N . GLN A 1 85 ? 28.965 -21.352 -24.422 1.00 55.06 85 GLN A N 1
ATOM 667 C CA . GLN A 1 85 ? 29.087 -22.702 -25.001 1.00 55.06 85 GLN A CA 1
ATOM 668 C C . GLN A 1 85 ? 29.301 -22.738 -26.526 1.00 55.06 85 GLN A C 1
ATOM 670 O O . GLN A 1 85 ? 29.603 -23.804 -27.057 1.00 55.06 85 GLN A O 1
ATOM 675 N N . PHE A 1 86 ? 29.237 -21.604 -27.237 1.00 55.00 86 PHE A N 1
ATOM 676 C CA . PHE A 1 86 ? 29.389 -21.589 -28.703 1.00 55.00 86 PHE A CA 1
ATOM 677 C C . PHE A 1 86 ? 30.801 -21.274 -29.230 1.00 55.00 86 PHE A C 1
ATOM 679 O O . PHE A 1 86 ? 31.096 -21.594 -30.377 1.00 55.00 86 PHE A O 1
ATOM 686 N N . PHE A 1 87 ? 31.718 -20.738 -28.417 1.00 59.12 87 PHE A N 1
ATOM 687 C CA . PHE A 1 87 ? 33.066 -20.349 -28.881 1.00 59.12 87 PHE A CA 1
ATOM 688 C C . PHE A 1 87 ? 34.175 -21.391 -28.629 1.00 59.12 87 PHE A C 1
ATOM 690 O O . PHE A 1 87 ? 35.344 -21.125 -28.887 1.00 59.12 87 PHE A O 1
ATOM 697 N N . GLY A 1 88 ? 33.836 -22.590 -28.143 1.00 52.66 88 GLY A N 1
ATOM 698 C CA . GLY A 1 88 ? 34.822 -23.587 -27.701 1.00 52.66 88 GLY A CA 1
ATOM 699 C C . GLY A 1 88 ? 35.224 -24.673 -28.706 1.00 52.66 88 GLY A C 1
ATOM 700 O O . GLY A 1 88 ? 35.957 -25.576 -28.318 1.00 52.66 88 GLY A O 1
ATOM 701 N N . LYS A 1 89 ? 34.743 -24.666 -29.960 1.00 55.88 89 LYS A N 1
ATOM 702 C CA . LYS A 1 89 ? 34.897 -25.842 -30.849 1.00 55.88 89 LYS A CA 1
ATOM 703 C C . LYS A 1 89 ? 35.468 -25.583 -32.245 1.00 55.88 89 LYS A C 1
ATOM 705 O O . LYS A 1 89 ? 35.223 -26.382 -33.143 1.00 55.88 89 LYS A O 1
ATOM 710 N N . MET A 1 90 ? 36.244 -24.513 -32.441 1.00 54.00 90 MET A N 1
ATOM 711 C CA . MET A 1 90 ? 36.812 -24.214 -33.767 1.00 54.00 90 MET A CA 1
ATOM 712 C C . MET A 1 90 ? 38.319 -23.910 -33.804 1.00 54.00 90 MET A C 1
ATOM 714 O O . MET A 1 90 ? 38.758 -23.224 -34.712 1.00 54.00 90 MET A O 1
ATOM 718 N N . PHE A 1 91 ? 39.125 -24.454 -32.884 1.00 57.78 91 PHE A N 1
ATOM 719 C CA . PHE A 1 91 ? 40.588 -24.520 -33.049 1.00 57.78 91 PHE A CA 1
ATOM 720 C C . PHE A 1 91 ? 41.159 -25.795 -32.408 1.00 57.78 91 PHE A C 1
ATOM 722 O O . PHE A 1 91 ? 41.593 -25.804 -31.262 1.00 57.78 91 PHE A O 1
ATOM 729 N N . SER A 1 92 ? 41.134 -26.896 -33.159 1.00 51.66 92 SER A N 1
ATOM 730 C CA . SER A 1 92 ? 42.047 -28.026 -32.966 1.00 51.66 92 SER A CA 1
ATOM 731 C C . SER A 1 92 ? 42.316 -28.644 -34.333 1.00 51.66 92 SER A C 1
ATOM 733 O O . SER A 1 92 ? 41.512 -29.416 -34.859 1.00 51.66 92 SER A O 1
ATOM 735 N N . ARG A 1 93 ? 43.420 -28.209 -34.932 1.00 49.25 93 ARG A N 1
ATOM 736 C CA . ARG A 1 93 ? 44.188 -28.908 -35.956 1.00 49.25 93 ARG A CA 1
ATOM 737 C C . ARG A 1 93 ? 45.645 -28.526 -35.775 1.00 49.25 93 ARG A C 1
ATOM 739 O O . ARG A 1 93 ? 45.879 -27.334 -35.481 1.00 49.25 93 ARG A O 1
#

Foldseek 3Di:
DKWWKAADDQDGPIDIDPDPVPADPRIDTQWDEALPDIDGDQDPVNVVNDDPVRVVVSVVNSVVRNVVRNVVVVVDPDPDPDPPPPPPPPDDD

Mean predicted aligned error: 10.26 Å

pLDDT: mean 83.28, std 16.58, range [46.47, 97.12]

Secondary structure (DSSP, 8-state):
-EEEEEE-SSS-EEEEESSSTTS-TTPEEEEEE-SS-EEE---HHHHHTS-HHHHHHHHHHHHHHHHHHHHHHHTS------GGGSSSSS---

Sequence (93 aa):
MQLVYATGQRERDFRIADTREEVPTEARVYATCTGDATVENIGEVTFQSMSEEEYYALKAQVREARQRAAVKSESEPESAPSLRQFFGKMFSR

Solvent-accessible surface area (backbone atoms only — not comparable to full-atom values): 5650 Å² total; per-residue (Å²): 85,20,36,31,29,26,48,71,94,84,61,69,61,73,44,79,28,73,50,75,86,73,51,58,91,83,40,48,68,42,30,44,16,34,56,88,50,74,50,76,58,73,52,72,70,58,55,74,71,44,51,74,66,53,50,52,52,45,53,52,50,51,54,50,32,35,54,57,8,36,58,53,53,74,68,56,76,77,82,73,83,68,80,77,74,76,79,78,83,84,84,87,130

Radius of gyration: 20.87 Å; Cα contacts (8 Å, |Δi|>4): 112; chains: 1; bounding box: 61×42×47 Å